Protein AF-A0A358CR92-F1 (afdb_monomer)

Structure (mmCIF, N/CA/C/O backbone):
data_AF-A0A358CR92-F1
#
_entry.id   AF-A0A358CR92-F1
#
loop_
_atom_site.group_PDB
_atom_site.id
_atom_site.type_symbol
_atom_site.label_atom_id
_atom_site.label_alt_id
_atom_site.label_comp_id
_atom_site.label_asym_id
_atom_site.label_entity_id
_atom_site.label_seq_id
_atom_site.pdbx_PDB_ins_code
_atom_site.Cartn_x
_atom_site.Cartn_y
_atom_site.Cartn_z
_atom_site.occupancy
_atom_site.B_iso_or_equiv
_atom_site.auth_seq_id
_atom_site.auth_comp_id
_atom_site.auth_asym_id
_atom_site.auth_atom_id
_atom_site.pdbx_PDB_model_num
ATOM 1 N N . GLY A 1 1 ? 10.610 5.314 -9.253 1.00 81.88 1 GLY A N 1
ATOM 2 C CA . GLY A 1 1 ? 10.874 5.172 -7.788 1.00 81.88 1 GLY A CA 1
ATOM 3 C C . GLY A 1 1 ? 12.351 4.903 -7.518 1.00 81.88 1 GLY A C 1
ATOM 4 O O . GLY A 1 1 ? 13.130 5.019 -8.444 1.00 81.88 1 GLY A O 1
ATOM 5 N N . TYR A 1 2 ? 12.786 4.558 -6.303 1.00 92.81 2 TYR A N 1
ATOM 6 C CA . TYR A 1 2 ? 14.201 4.217 -6.028 1.00 92.81 2 TYR A CA 1
ATOM 7 C C . TYR A 1 2 ? 14.425 2.688 -6.044 1.00 92.81 2 TYR A C 1
ATOM 9 O O . TYR A 1 2 ? 13.454 1.943 -5.912 1.00 92.81 2 TYR A O 1
ATOM 17 N N . PRO A 1 3 ? 15.668 2.186 -6.194 1.00 94.25 3 PRO A N 1
ATOM 18 C CA . PRO A 1 3 ? 16.903 2.927 -6.475 1.00 94.25 3 PRO A CA 1
ATOM 19 C C . PRO A 1 3 ? 17.104 3.266 -7.960 1.00 94.25 3 PRO A C 1
ATOM 21 O O . PRO A 1 3 ? 17.835 4.197 -8.267 1.00 94.25 3 PRO A O 1
ATOM 24 N N . LEU A 1 4 ? 16.456 2.542 -8.875 1.00 95.25 4 LEU A N 1
ATOM 25 C CA . LEU A 1 4 ? 16.746 2.608 -10.315 1.00 95.25 4 LEU A CA 1
ATOM 26 C C . LEU A 1 4 ? 15.910 3.623 -11.105 1.00 95.25 4 LEU A C 1
ATOM 28 O O . LEU A 1 4 ? 16.044 3.701 -12.317 1.00 95.25 4 LEU A O 1
ATOM 32 N N . GLY A 1 5 ? 15.016 4.373 -10.468 1.00 93.12 5 GLY A N 1
ATOM 33 C CA . GLY A 1 5 ? 14.191 5.353 -11.177 1.00 93.12 5 GLY A CA 1
ATOM 34 C C . GLY A 1 5 ? 12.983 4.774 -11.911 1.00 93.12 5 GLY A C 1
ATOM 35 O O . GLY A 1 5 ? 12.114 5.561 -12.238 1.00 93.12 5 GLY A O 1
ATOM 36 N N . LEU A 1 6 ? 12.876 3.447 -12.075 1.00 93.69 6 LEU A N 1
ATOM 37 C CA . LEU A 1 6 ? 11.907 2.776 -12.964 1.00 93.69 6 LEU A CA 1
ATOM 38 C C . LEU A 1 6 ? 10.473 3.316 -12.878 1.00 93.69 6 LEU A C 1
ATOM 40 O O . LEU A 1 6 ? 9.975 3.600 -11.775 1.00 93.69 6 LEU A O 1
ATOM 44 N N . GLU A 1 7 ? 9.814 3.363 -14.039 1.00 90.81 7 GLU A N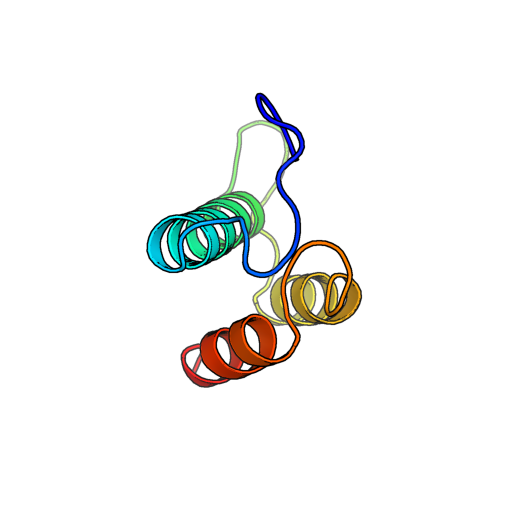 1
ATOM 45 C CA . GLU A 1 7 ? 8.457 3.881 -14.211 1.00 90.81 7 GLU A CA 1
ATOM 46 C C . GLU A 1 7 ? 7.546 2.910 -14.978 1.00 90.81 7 GLU A C 1
ATOM 48 O O . GLU A 1 7 ? 7.974 2.135 -15.832 1.00 90.81 7 GLU A O 1
ATOM 53 N N . GLY A 1 8 ? 6.248 2.949 -14.665 1.00 87.56 8 GLY A N 1
ATOM 54 C CA . GLY A 1 8 ? 5.218 2.200 -15.388 1.00 87.56 8 GLY A CA 1
ATOM 55 C C . GLY A 1 8 ? 5.559 0.719 -15.596 1.00 87.56 8 GLY A C 1
ATOM 56 O O . GLY A 1 8 ? 5.739 -0.037 -14.640 1.00 87.56 8 GLY A O 1
ATOM 57 N N . ASN A 1 9 ? 5.636 0.308 -16.864 1.00 89.12 9 ASN A N 1
ATOM 58 C CA . ASN A 1 9 ? 5.876 -1.081 -17.267 1.00 89.12 9 ASN A CA 1
ATOM 59 C C . ASN A 1 9 ? 7.334 -1.537 -17.106 1.00 89.12 9 ASN A C 1
ATOM 61 O O . ASN A 1 9 ? 7.604 -2.729 -17.236 1.00 89.12 9 ASN A O 1
ATOM 65 N N 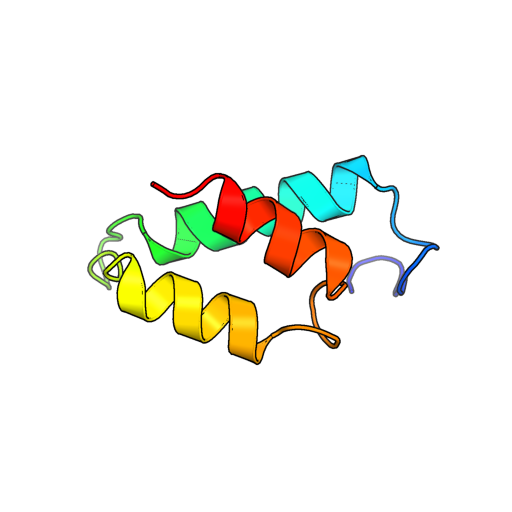. GLU A 1 10 ? 8.266 -0.629 -16.808 1.00 94.06 10 GLU A N 1
ATOM 66 C CA . GLU A 1 10 ? 9.643 -1.000 -16.468 1.00 94.06 10 GLU A CA 1
ATOM 67 C C . GLU A 1 10 ? 9.720 -1.648 -15.081 1.00 94.06 10 GLU A C 1
ATOM 69 O O . GLU A 1 10 ? 10.626 -2.433 -14.801 1.00 94.06 10 GLU A O 1
ATOM 74 N N . ILE A 1 11 ? 8.754 -1.351 -14.206 1.00 94.12 11 ILE A N 1
ATOM 75 C CA . ILE A 1 11 ? 8.642 -1.976 -12.891 1.00 94.12 11 ILE A CA 1
ATOM 76 C C . ILE A 1 11 ? 8.024 -3.371 -13.073 1.00 94.12 11 ILE A C 1
ATOM 78 O O . ILE A 1 11 ? 6.877 -3.464 -13.525 1.00 94.12 11 ILE A O 1
ATOM 82 N N . PRO A 1 12 ? 8.702 -4.464 -12.668 1.00 94.81 12 PRO A N 1
ATOM 83 C CA . PRO A 1 12 ? 8.137 -5.807 -12.757 1.00 94.81 12 PRO A CA 1
ATOM 84 C C . PRO A 1 12 ? 6.765 -5.893 -12.082 1.00 94.81 12 PRO A C 1
ATOM 86 O O . PRO A 1 12 ? 6.585 -5.389 -10.972 1.00 94.81 12 PRO A O 1
ATOM 89 N N . LYS A 1 13 ? 5.797 -6.575 -12.709 1.00 93.62 13 LYS A N 1
ATOM 90 C CA . LYS A 1 13 ? 4.408 -6.628 -12.206 1.00 93.62 13 LYS A CA 1
ATOM 91 C C . LYS A 1 13 ? 4.324 -7.107 -10.751 1.00 93.62 13 LYS A C 1
ATOM 93 O O . LYS A 1 13 ? 3.581 -6.531 -9.963 1.00 93.62 13 LYS A O 1
ATOM 98 N N . LEU A 1 14 ? 5.127 -8.106 -10.376 1.00 95.56 14 LEU A N 1
ATOM 99 C CA . LEU A 1 14 ? 5.209 -8.591 -8.993 1.00 95.56 14 LEU A CA 1
ATOM 100 C C . LEU A 1 14 ? 5.691 -7.507 -8.020 1.00 95.56 14 LEU A C 1
ATOM 102 O O . LEU A 1 14 ? 5.139 -7.388 -6.931 1.00 95.56 14 LEU A O 1
ATOM 106 N N . ALA A 1 15 ? 6.664 -6.684 -8.416 1.00 95.44 15 ALA A N 1
ATOM 107 C CA . ALA A 1 15 ? 7.142 -5.582 -7.588 1.00 95.44 15 ALA A CA 1
ATOM 108 C C . ALA A 1 15 ? 6.062 -4.505 -7.402 1.00 95.44 15 ALA A C 1
ATOM 110 O O . ALA A 1 15 ? 5.897 -4.004 -6.293 1.00 95.44 15 ALA A O 1
ATOM 111 N N . GLN A 1 16 ? 5.273 -4.203 -8.442 1.00 95.12 16 GLN A N 1
ATOM 112 C CA . GLN A 1 16 ? 4.136 -3.280 -8.319 1.00 95.12 16 GLN A CA 1
ATOM 113 C C . GLN A 1 16 ? 3.084 -3.803 -7.323 1.00 95.12 16 GLN A C 1
ATOM 115 O O . GLN A 1 16 ? 2.592 -3.042 -6.491 1.00 95.12 16 GLN A O 1
ATOM 120 N N . ILE A 1 17 ? 2.767 -5.103 -7.377 1.00 95.94 17 ILE A N 1
ATOM 121 C CA . ILE A 1 17 ? 1.803 -5.748 -6.470 1.00 95.94 17 ILE A CA 1
ATOM 122 C C . ILE A 1 17 ? 2.311 -5.727 -5.024 1.00 95.94 17 ILE A C 1
ATOM 124 O O . ILE A 1 17 ? 1.567 -5.341 -4.126 1.00 95.94 17 ILE A O 1
ATOM 128 N N . ILE A 1 18 ? 3.575 -6.099 -4.798 1.00 97.06 18 ILE A N 1
ATOM 129 C CA . ILE A 1 18 ? 4.184 -6.079 -3.460 1.00 97.06 18 ILE A CA 1
ATOM 130 C C . ILE A 1 18 ? 4.189 -4.655 -2.898 1.00 97.06 18 ILE A C 1
ATOM 132 O O . ILE A 1 18 ? 3.813 -4.462 -1.749 1.00 97.06 18 ILE A O 1
ATOM 136 N N . ALA A 1 19 ? 4.541 -3.654 -3.708 1.00 96.06 19 ALA A N 1
ATOM 137 C CA . ALA A 1 19 ? 4.531 -2.258 -3.280 1.00 96.06 19 ALA A CA 1
ATOM 138 C C . ALA A 1 19 ? 3.124 -1.762 -2.898 1.00 96.06 19 ALA A C 1
ATOM 140 O O . ALA A 1 19 ? 2.986 -0.997 -1.948 1.00 96.06 19 ALA A O 1
ATOM 141 N N . MET A 1 20 ? 2.076 -2.191 -3.614 1.00 96.94 20 MET A N 1
ATOM 142 C CA . MET A 1 20 ? 0.685 -1.900 -3.238 1.00 96.94 20 MET A CA 1
ATOM 143 C C . MET A 1 20 ? 0.320 -2.555 -1.899 1.00 96.94 20 MET A C 1
ATOM 145 O O . MET A 1 20 ? -0.249 -1.898 -1.030 1.00 96.94 20 MET A O 1
ATOM 149 N N . ALA A 1 21 ? 0.669 -3.831 -1.714 1.00 97.00 21 ALA A N 1
ATOM 150 C CA . ALA A 1 21 ? 0.381 -4.563 -0.483 1.00 97.00 21 ALA A CA 1
ATOM 151 C C . ALA A 1 21 ? 1.112 -3.972 0.738 1.00 97.00 21 ALA A C 1
ATOM 153 O O . ALA A 1 21 ? 0.494 -3.791 1.784 1.00 97.00 21 ALA A O 1
ATOM 154 N N . ASP A 1 22 ? 2.393 -3.623 0.590 1.00 97.38 22 ASP A N 1
ATOM 155 C CA . ASP A 1 22 ? 3.202 -2.988 1.640 1.00 97.38 22 ASP A CA 1
ATOM 156 C C . ASP A 1 22 ? 2.641 -1.615 2.034 1.00 97.38 22 ASP A C 1
ATOM 158 O O . ASP A 1 22 ? 2.473 -1.316 3.216 1.00 97.38 22 ASP A O 1
ATOM 162 N N . ALA A 1 23 ? 2.256 -0.797 1.047 1.00 96.62 23 ALA A N 1
ATOM 163 C CA . ALA A 1 23 ? 1.630 0.493 1.310 1.00 96.62 23 ALA A CA 1
ATOM 164 C C . ALA A 1 23 ? 0.278 0.344 2.023 1.00 96.62 23 ALA A C 1
ATOM 166 O O . ALA A 1 23 ? -0.005 1.100 2.954 1.00 96.62 23 ALA A O 1
ATOM 167 N N . TYR A 1 24 ? -0.545 -0.626 1.612 1.00 97.25 24 TYR A N 1
ATOM 168 C CA . TYR A 1 24 ? -1.814 -0.916 2.275 1.00 97.25 24 TYR A CA 1
ATOM 169 C C . TYR A 1 24 ? -1.607 -1.312 3.738 1.00 97.25 24 TYR A C 1
ATOM 171 O O . TYR A 1 24 ? -2.188 -0.674 4.615 1.00 97.25 24 TYR A O 1
ATOM 179 N N . ASP A 1 25 ? -0.729 -2.284 4.011 1.00 97.25 25 ASP A N 1
ATOM 180 C CA . ASP A 1 25 ? -0.417 -2.707 5.380 1.00 97.25 25 ASP A CA 1
ATOM 181 C C . ASP A 1 25 ? 0.127 -1.543 6.217 1.00 97.25 25 ASP A C 1
ATOM 183 O O . ASP A 1 25 ? -0.335 -1.294 7.331 1.00 97.25 25 ASP A O 1
ATOM 1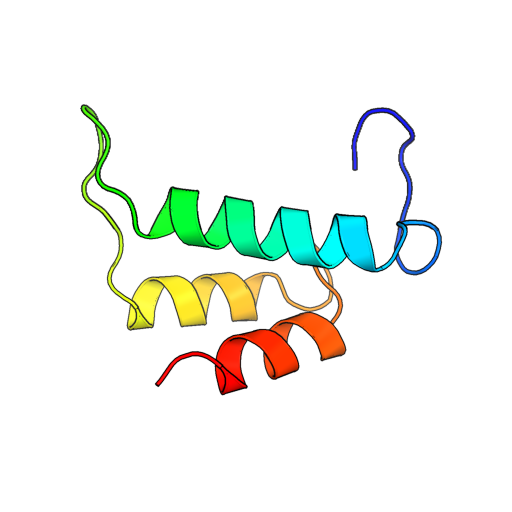87 N N . ALA A 1 26 ? 1.041 -0.746 5.658 1.00 96.75 26 ALA A N 1
ATOM 188 C CA . ALA A 1 26 ? 1.569 0.433 6.330 1.00 96.75 26 ALA A CA 1
ATOM 189 C C . ALA A 1 26 ? 0.482 1.461 6.680 1.00 96.75 26 ALA A C 1
ATOM 191 O O . ALA A 1 26 ? 0.600 2.153 7.697 1.00 96.75 26 ALA A O 1
ATOM 192 N N . MET A 1 27 ? -0.569 1.568 5.864 1.00 97.06 27 MET A N 1
ATOM 193 C CA . MET A 1 27 ? -1.696 2.452 6.132 1.00 97.06 27 ME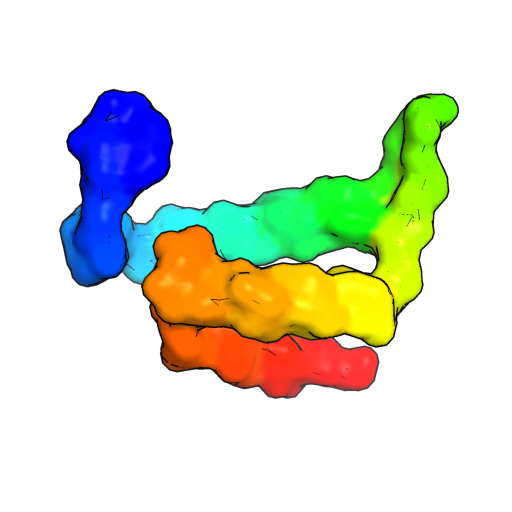T A CA 1
ATOM 194 C C . MET A 1 27 ? -2.654 1.889 7.188 1.00 97.06 27 MET A C 1
ATOM 196 O O . MET A 1 27 ? -3.081 2.642 8.070 1.00 97.06 27 MET A O 1
ATOM 200 N N . THR A 1 28 ? -2.986 0.599 7.129 1.00 97.56 28 THR A N 1
ATOM 201 C CA . THR A 1 28 ? -3.974 -0.034 8.020 1.00 97.56 28 THR A CA 1
ATOM 202 C C . THR A 1 28 ? -3.410 -0.456 9.371 1.00 97.56 28 THR A C 1
ATOM 204 O O . THR A 1 28 ? -4.165 -0.569 10.333 1.00 97.56 28 THR A O 1
ATOM 207 N N . SER A 1 29 ? -2.103 -0.682 9.475 1.00 97.31 29 SER A N 1
ATOM 208 C 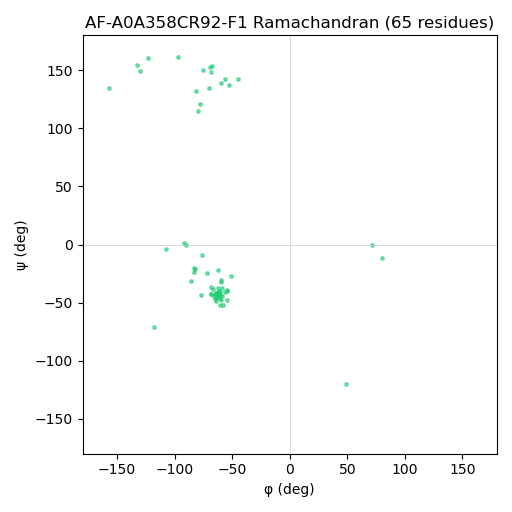CA . SER A 1 29 ? -1.472 -1.150 10.709 1.00 97.31 29 SER A CA 1
ATOM 209 C C . SER A 1 29 ? -1.211 -0.005 11.689 1.00 97.31 29 SER A C 1
ATOM 211 O O . SER A 1 29 ? -0.635 1.030 11.339 1.00 97.31 29 SER A O 1
ATOM 213 N N . SER A 1 30 ? -1.597 -0.201 12.953 1.00 96.81 30 SER A N 1
ATOM 214 C CA . SER A 1 30 ? -1.251 0.723 14.036 1.00 96.81 30 SER A CA 1
ATOM 215 C C . SER A 1 30 ? 0.240 0.647 14.358 1.00 96.81 30 SER A C 1
ATOM 217 O O . SER A 1 30 ? 0.822 -0.428 14.493 1.00 96.81 30 SER A O 1
ATOM 219 N N . ARG A 1 31 ? 0.864 1.812 14.515 1.00 94.50 31 ARG A N 1
ATOM 220 C CA . ARG A 1 31 ? 2.274 1.996 14.880 1.00 94.50 31 ARG A CA 1
ATOM 221 C C . ARG A 1 31 ? 2.351 2.854 16.150 1.00 94.50 31 ARG A C 1
ATOM 223 O O . ARG A 1 31 ? 1.399 3.581 16.427 1.00 94.50 31 ARG A O 1
ATOM 230 N N . PRO A 1 32 ? 3.468 2.855 16.907 1.00 96.31 32 PRO A N 1
ATOM 231 C CA . PRO A 1 32 ? 3.570 3.597 18.173 1.00 96.31 32 PRO A CA 1
ATOM 232 C C . PRO A 1 32 ? 3.155 5.077 18.103 1.00 96.31 32 PRO A C 1
ATOM 234 O O . PRO A 1 32 ? 2.701 5.636 19.094 1.00 96.31 32 PRO A O 1
ATOM 237 N N . TYR A 1 33 ? 3.279 5.700 16.927 1.00 93.38 33 TYR A N 1
ATOM 238 C CA . TYR A 1 33 ? 2.999 7.120 16.700 1.00 93.38 33 TYR A CA 1
ATOM 239 C C . TYR A 1 33 ? 1.710 7.398 15.910 1.00 93.38 33 TYR A C 1
ATOM 241 O O . TYR A 1 33 ? 1.377 8.560 15.688 1.00 93.38 33 TYR A O 1
ATOM 249 N N . ARG A 1 34 ? 0.996 6.369 15.432 1.00 94.94 34 ARG A N 1
ATOM 250 C CA . ARG A 1 34 ? -0.204 6.546 14.601 1.00 94.94 34 ARG A CA 1
ATOM 251 C C . ARG A 1 34 ? -1.104 5.321 14.658 1.00 94.94 34 ARG A C 1
ATOM 253 O O . ARG A 1 34 ? -0.636 4.204 14.468 1.00 94.94 34 ARG A O 1
ATOM 260 N N . GLN A 1 35 ? -2.403 5.536 14.819 1.00 97.00 35 GLN A N 1
ATOM 261 C CA . GLN A 1 35 ? -3.371 4.466 14.599 1.00 97.00 35 GLN A CA 1
ATOM 262 C C . GLN A 1 35 ? -3.462 4.096 13.112 1.00 97.00 35 GLN A C 1
ATOM 264 O O . GLN A 1 35 ? -3.190 4.917 12.226 1.00 97.00 35 GLN A O 1
ATOM 269 N N . GLY A 1 36 ? -3.837 2.846 12.856 1.00 97.44 36 GLY A N 1
ATOM 270 C CA . GLY A 1 36 ? -4.231 2.386 11.534 1.00 97.44 36 GLY A CA 1
ATOM 271 C C . GLY A 1 36 ? -5.375 3.224 10.967 1.00 97.44 36 GLY A C 1
ATOM 272 O O . GLY A 1 36 ? -6.263 3.667 11.698 1.00 97.44 36 GLY A O 1
ATOM 273 N N . MET A 1 37 ? -5.336 3.475 9.663 1.00 97.81 37 MET A N 1
ATOM 274 C CA . MET A 1 37 ? -6.412 4.158 8.945 1.00 97.81 37 MET A CA 1
ATOM 275 C C . MET A 1 37 ? -7.601 3.214 8.735 1.00 97.81 37 MET A C 1
ATOM 277 O O . MET A 1 37 ? -7.423 2.005 8.592 1.00 97.81 37 MET A O 1
ATOM 281 N N . SER A 1 38 ? -8.816 3.767 8.675 1.00 97.00 38 SER A N 1
ATOM 282 C CA . SER A 1 38 ? -9.994 2.994 8.273 1.00 97.00 38 SER A CA 1
ATOM 283 C C . SER A 1 38 ? -9.903 2.599 6.798 1.00 97.00 38 SER A C 1
ATOM 285 O O . SER A 1 38 ? -9.290 3.302 5.994 1.00 97.00 38 SER A O 1
ATOM 287 N N . GLN A 1 39 ? -10.565 1.502 6.424 1.00 96.12 39 GLN A N 1
ATOM 288 C CA . GLN A 1 39 ? -10.589 1.022 5.040 1.00 96.12 39 GLN A CA 1
ATOM 289 C C . GLN A 1 39 ? -11.068 2.099 4.056 1.00 96.12 39 GLN A C 1
ATOM 291 O O . GLN A 1 39 ? -10.481 2.245 2.992 1.00 96.12 39 GLN A O 1
ATOM 296 N N . GLU A 1 40 ? -12.066 2.907 4.429 1.00 96.88 40 GLU A N 1
ATOM 297 C CA . GLU A 1 40 ? -12.548 4.031 3.613 1.00 96.88 40 GLU A CA 1
ATOM 298 C C . GLU A 1 40 ? -11.443 5.062 3.332 1.00 96.88 40 GLU A C 1
ATOM 300 O O . GLU A 1 40 ? -11.228 5.454 2.186 1.00 96.88 40 GLU A O 1
ATOM 305 N N . VAL A 1 41 ? -10.697 5.465 4.366 1.00 97.56 41 VAL A N 1
ATOM 306 C CA . VAL A 1 41 ? -9.587 6.417 4.222 1.00 97.56 41 VAL A CA 1
ATOM 307 C C . VAL A 1 41 ? -8.484 5.830 3.344 1.00 97.56 41 VAL A C 1
ATOM 309 O O . VAL A 1 41 ? -7.960 6.525 2.476 1.00 97.56 41 VAL A O 1
ATOM 312 N N . VAL A 1 42 ? -8.161 4.549 3.527 1.00 97.38 42 VAL A N 1
ATOM 313 C CA . VAL A 1 42 ? -7.136 3.864 2.730 1.00 97.38 42 VAL A CA 1
ATOM 314 C C . VAL A 1 42 ? -7.548 3.735 1.267 1.00 97.38 42 VAL A C 1
ATOM 316 O O . VAL A 1 42 ? -6.743 4.018 0.384 1.00 97.38 42 VAL A O 1
ATOM 319 N N . VAL A 1 43 ? -8.799 3.363 0.987 1.00 97.12 43 VAL A N 1
ATOM 320 C CA . VAL A 1 43 ? -9.321 3.275 -0.385 1.00 97.12 43 VAL A CA 1
ATOM 321 C C . VAL A 1 43 ? -9.265 4.639 -1.071 1.00 97.12 43 VAL A 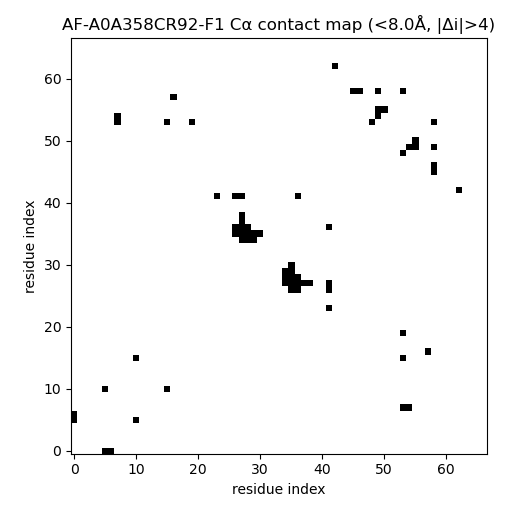C 1
ATOM 323 O O . VAL A 1 43 ? -8.759 4.725 -2.189 1.00 97.12 43 VAL A O 1
ATOM 326 N N . ASN A 1 44 ? -9.703 5.703 -0.393 1.00 97.62 44 ASN A N 1
ATOM 327 C CA . ASN A 1 44 ? -9.635 7.064 -0.930 1.00 97.62 44 ASN A CA 1
ATOM 328 C C . ASN A 1 44 ? -8.188 7.490 -1.228 1.00 97.62 44 ASN A C 1
ATOM 330 O O . ASN A 1 44 ? -7.922 8.099 -2.265 1.00 97.62 44 ASN A O 1
ATOM 334 N N . GLU A 1 45 ? -7.239 7.143 -0.357 1.00 97.38 45 GLU A N 1
ATOM 335 C CA . GLU A 1 45 ? -5.823 7.467 -0.554 1.00 97.38 45 GLU A CA 1
ATOM 336 C C . GLU A 1 45 ? -5.202 6.685 -1.722 1.00 97.38 45 GLU A C 1
ATOM 338 O O . GLU A 1 45 ? -4.510 7.265 -2.561 1.00 97.38 45 GLU A O 1
ATOM 343 N N . ILE A 1 46 ? -5.498 5.388 -1.843 1.00 96.88 46 ILE A N 1
ATOM 344 C CA . ILE A 1 46 ? -5.037 4.561 -2.968 1.00 96.88 46 ILE A CA 1
ATOM 345 C C . ILE A 1 46 ? -5.602 5.092 -4.292 1.00 96.88 46 ILE A C 1
ATOM 347 O O . ILE A 1 46 ? -4.858 5.224 -5.265 1.00 96.88 46 ILE A O 1
ATOM 351 N N . GLN A 1 47 ? -6.887 5.463 -4.329 1.00 96.75 47 GLN A N 1
ATOM 352 C CA . GLN A 1 47 ? -7.508 6.086 -5.503 1.00 96.75 47 GLN A CA 1
ATOM 353 C C . GLN A 1 47 ? -6.861 7.430 -5.855 1.00 96.75 47 GLN A C 1
ATOM 355 O O . GLN A 1 47 ? -6.589 7.695 -7.025 1.00 96.75 47 GLN A O 1
ATOM 360 N N . ARG A 1 48 ? -6.551 8.268 -4.858 1.00 97.12 48 ARG A N 1
ATOM 361 C CA . ARG A 1 48 ? -5.867 9.559 -5.055 1.00 97.12 48 ARG A CA 1
ATOM 362 C C . ARG A 1 48 ? -4.484 9.400 -5.701 1.00 97.12 48 ARG A C 1
ATOM 364 O O . ARG A 1 48 ? -4.024 10.298 -6.413 1.00 97.12 48 ARG A O 1
ATOM 371 N N . CYS A 1 49 ? -3.821 8.275 -5.446 1.00 94.69 49 CYS A N 1
ATOM 372 C CA . CYS A 1 49 ? -2.502 7.932 -5.976 1.00 94.69 49 CYS A CA 1
ATOM 373 C C . CYS A 1 49 ? -2.534 7.174 -7.319 1.00 94.69 49 CYS A C 1
ATOM 375 O O . CYS A 1 49 ? -1.467 6.877 -7.873 1.00 94.69 49 CYS A O 1
ATOM 377 N N . SER A 1 50 ? -3.726 6.896 -7.855 1.00 95.06 50 SER A N 1
ATOM 378 C CA . SER A 1 50 ? -3.925 6.284 -9.172 1.00 95.06 50 SER A CA 1
ATOM 379 C C . SER A 1 50 ? -3.315 7.137 -10.288 1.00 95.06 50 SER A C 1
ATOM 381 O O . SER A 1 50 ? -3.351 8.369 -10.244 1.00 95.06 50 SER A O 1
ATOM 383 N N . GLY A 1 51 ? -2.677 6.483 -11.258 1.00 90.12 51 GLY A N 1
ATOM 384 C CA . GLY A 1 51 ? -1.981 7.123 -12.377 1.00 90.12 51 GLY A CA 1
ATOM 385 C C . GLY A 1 51 ? -0.670 7.827 -12.002 1.00 90.12 51 GLY A C 1
ATOM 386 O O . GLY A 1 51 ? -0.013 8.387 -12.876 1.00 90.12 51 GLY A O 1
ATOM 387 N N . LYS A 1 52 ? -0.276 7.812 -10.720 1.00 89.62 52 LYS A N 1
ATOM 388 C CA . LYS A 1 52 ? 0.971 8.414 -10.220 1.00 89.62 52 LYS A CA 1
ATOM 389 C C . LYS A 1 52 ? 1.886 7.363 -9.608 1.00 89.62 52 LYS A C 1
ATOM 391 O O . LYS A 1 52 ? 2.923 7.038 -10.171 1.00 89.62 52 LYS A O 1
ATOM 396 N N . GLN A 1 53 ? 1.502 6.839 -8.444 1.00 90.50 53 GLN A N 1
ATOM 397 C CA . GLN A 1 53 ? 2.296 5.843 -7.721 1.00 90.50 53 GLN A CA 1
ATOM 398 C C . GLN A 1 53 ? 2.002 4.425 -8.217 1.00 90.50 53 GLN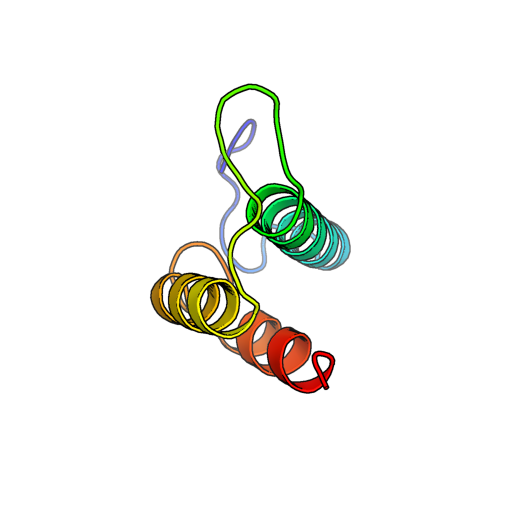 A C 1
ATOM 400 O O . GLN A 1 53 ? 2.891 3.577 -8.240 1.00 90.50 53 GLN A O 1
ATOM 405 N N . TRP A 1 54 ? 0.765 4.191 -8.652 1.00 93.81 54 TRP A N 1
ATOM 406 C CA . TRP A 1 54 ? 0.308 2.922 -9.202 1.00 93.81 54 TRP A CA 1
ATOM 407 C C . TRP A 1 54 ? -0.465 3.154 -10.493 1.00 93.81 54 TRP A C 1
ATOM 409 O O . TRP A 1 54 ? -1.059 4.213 -10.695 1.00 93.81 54 TRP A O 1
ATOM 419 N N . SER A 1 55 ? -0.480 2.145 -11.361 1.00 93.81 55 SER A N 1
ATOM 420 C CA . SER A 1 55 ? -1.353 2.148 -12.531 1.00 93.81 55 SER A CA 1
ATOM 421 C C . SER A 1 55 ? -2.818 2.016 -12.114 1.00 93.81 55 SER A C 1
ATOM 423 O O . SER A 1 55 ? -3.135 1.338 -11.134 1.00 93.81 55 SER A O 1
ATOM 425 N N . ASP A 1 56 ? -3.715 2.619 -12.896 1.00 94.88 56 ASP A N 1
ATOM 426 C CA . ASP A 1 56 ? -5.159 2.540 -12.651 1.00 94.88 56 ASP A CA 1
ATOM 427 C C . ASP A 1 56 ? -5.642 1.087 -12.601 1.00 94.88 56 ASP A C 1
ATOM 429 O O . ASP A 1 56 ? -6.422 0.711 -11.729 1.00 94.88 56 ASP A O 1
ATOM 433 N N . GLU A 1 57 ? -5.124 0.237 -13.491 1.00 95.00 57 GLU A N 1
ATOM 434 C CA . GLU A 1 57 ? -5.433 -1.194 -13.515 1.00 95.00 57 GLU A CA 1
ATOM 435 C C . GLU A 1 57 ? -5.153 -1.860 -12.158 1.00 95.00 57 GLU A C 1
ATOM 437 O O . GLU A 1 57 ? -6.001 -2.587 -11.638 1.00 95.00 57 GLU A O 1
ATOM 442 N N . LEU A 1 58 ? -3.982 -1.595 -11.566 1.00 95.75 58 LEU A N 1
ATOM 443 C CA . LEU A 1 58 ? -3.595 -2.181 -10.286 1.00 95.75 58 LEU A CA 1
ATOM 444 C C . LEU A 1 58 ? -4.459 -1.651 -9.140 1.00 95.75 58 LEU A C 1
ATOM 446 O O . LEU A 1 58 ? -4.894 -2.437 -8.302 1.00 95.75 58 LEU A O 1
ATOM 450 N N . VAL A 1 59 ? -4.733 -0.344 -9.121 1.00 96.88 59 VAL A N 1
ATOM 451 C CA . VAL A 1 59 ? -5.600 0.292 -8.118 1.00 96.88 59 VAL A CA 1
ATOM 452 C C . VAL A 1 59 ? -6.989 -0.339 -8.128 1.00 96.88 59 VAL A C 1
ATOM 454 O O . VAL A 1 59 ? -7.468 -0.807 -7.094 1.00 96.88 59 VAL A O 1
ATOM 457 N N . TRP A 1 60 ? -7.626 -0.422 -9.296 1.00 96.31 60 TRP A N 1
ATOM 458 C CA . TRP A 1 60 ? -8.973 -0.978 -9.409 1.00 96.31 60 TRP A CA 1
ATOM 459 C C . TRP A 1 60 ? -9.018 -2.481 -9.138 1.00 96.31 60 TRP A C 1
ATOM 461 O O . TRP A 1 60 ? -9.981 -2.960 -8.538 1.00 96.31 60 TRP A O 1
ATOM 471 N N . ALA A 1 61 ? -7.994 -3.233 -9.552 1.00 96.44 61 ALA A N 1
ATOM 472 C CA . ALA A 1 61 ? -7.883 -4.649 -9.220 1.00 96.44 61 ALA A CA 1
ATOM 473 C C . ALA A 1 61 ? -7.764 -4.853 -7.705 1.00 96.44 61 ALA A C 1
ATOM 475 O O . ALA A 1 61 ? -8.474 -5.688 -7.153 1.00 96.44 61 ALA A O 1
ATOM 476 N N . PHE A 1 62 ? -6.926 -4.061 -7.031 1.00 96.94 62 PHE A N 1
ATOM 477 C CA . PHE A 1 62 ? -6.729 -4.145 -5.588 1.00 96.94 62 PHE A CA 1
ATOM 478 C C . PHE A 1 62 ? -8.004 -3.793 -4.815 1.00 96.94 62 PHE A C 1
ATOM 480 O O . PHE A 1 62 ? -8.444 -4.579 -3.979 1.00 96.94 62 PHE A O 1
ATOM 487 N N . ILE A 1 63 ? -8.665 -2.679 -5.147 1.00 95.88 63 ILE A N 1
ATOM 488 C CA . ILE A 1 63 ? -9.912 -2.257 -4.484 1.00 95.88 63 ILE A CA 1
ATOM 489 C C . ILE A 1 63 ? -11.006 -3.323 -4.613 1.0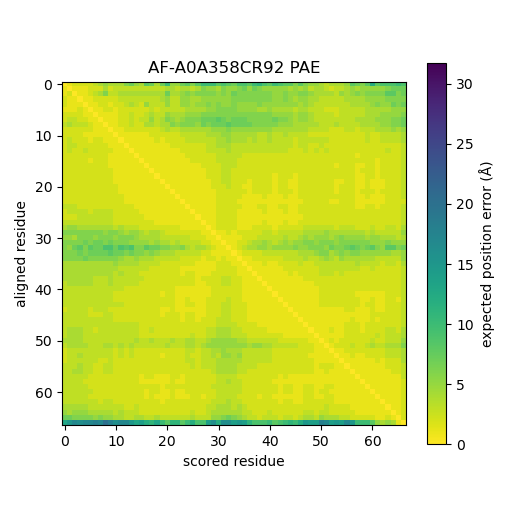0 95.88 63 ILE A C 1
ATOM 491 O O . ILE A 1 63 ? -11.712 -3.580 -3.648 1.00 95.88 63 ILE A O 1
ATOM 495 N N . LYS A 1 64 ? -11.110 -4.011 -5.758 1.00 96.12 64 LYS A N 1
ATOM 496 C CA . LYS A 1 64 ? -12.057 -5.129 -5.935 1.00 96.12 64 LYS A CA 1
ATOM 497 C C . LYS A 1 64 ? -11.798 -6.318 -5.003 1.00 96.12 64 LYS A C 1
ATOM 499 O O . LYS A 1 64 ? -12.703 -7.125 -4.807 1.00 96.12 64 LYS A O 1
ATOM 504 N N . THR A 1 65 ? -10.582 -6.469 -4.473 1.00 95.50 65 THR A N 1
ATOM 505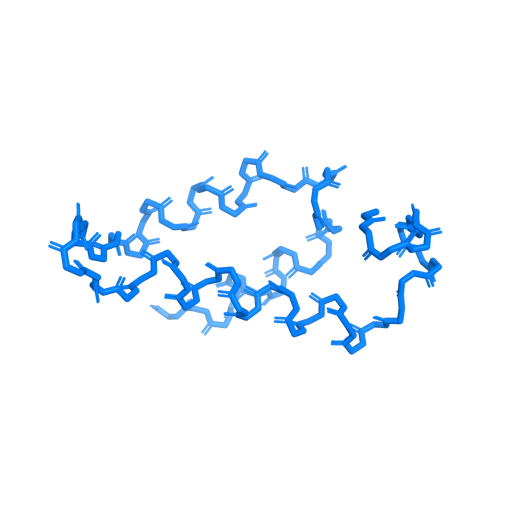 C CA . THR A 1 65 ? -10.268 -7.529 -3.498 1.00 95.50 65 THR A CA 1
ATOM 506 C C . THR A 1 65 ? -10.648 -7.160 -2.068 1.00 95.50 65 THR A C 1
ATOM 508 O O . THR A 1 65 ? -10.828 -8.058 -1.245 1.00 95.50 65 THR A O 1
ATOM 511 N N . LEU A 1 66 ? -10.804 -5.865 -1.777 1.00 91.38 66 LEU A N 1
ATOM 512 C CA . LEU A 1 66 ? -11.256 -5.370 -0.484 1.00 91.38 66 LEU A CA 1
ATOM 513 C C . LEU A 1 66 ? -12.781 -5.522 -0.423 1.00 91.38 66 LEU A C 1
ATOM 515 O O . LEU A 1 66 ? -13.502 -4.933 -1.227 1.00 91.38 66 LEU A O 1
ATOM 519 N N . LYS A 1 67 ? -13.257 -6.371 0.487 1.00 66.62 67 LYS A N 1
ATOM 520 C CA . LYS A 1 67 ? -14.688 -6.569 0.747 1.00 66.62 67 LYS A CA 1
ATOM 521 C C . LYS A 1 67 ? -15.207 -5.562 1.760 1.00 66.62 67 LYS A C 1
ATOM 523 O O . LYS A 1 67 ? -14.412 -5.157 2.638 1.00 66.62 67 LYS A O 1
#

Nearest PDB structures (foldseek):
  4me4-assembly1_B  TM=9.584E-01  e=5.380E-03  Persephonella marina EX-H1
  4r8z-assembly1_B  TM=9.584E-01  e=7.436E-03  Pseudomonas aeruginosa PAO1

Secondary structure (DSSP, 8-state):
-TTT---GGGS-HHHHHHHHHHHHHHHHS-BTTBPPPPHHHHHHHHHHTBTTTB-HHHHHHHHHH--

Mean predicted aligned error: 2.72 Å

Radius of gyration: 12.53 Å; Cα contacts (8 Å, |Δi|>4): 35; chains: 1; bounding box: 32×18×35 Å

Sequence (67 aa):
GYPLGLEGNEIPKLAQIIAMADAYDAMTSSRPYRQGMSQEVVVNEIQRCSGKQWSDELVWAFIKTLK

Foldseek 3Di:
DPDPPDDDPSQPPVNLLVVLVVVQCVQQPDDPVDHHDDPVVSLVVLVVCDPPSHDPVSSVVVVVVPD

Solvent-accessible surface area (backbone atoms only — not comparable to full-atom values): 4071 Å² total; per-residue (Å²): 79,86,94,82,55,53,55,80,86,71,43,54,70,69,58,55,52,50,51,52,52,53,51,48,49,64,44,49,46,67,49,103,90,44,76,38,48,54,70,69,59,49,52,53,51,50,59,70,34,40,74,70,84,42,52,55,70,58,46,57,54,52,55,71,69,60,129

pLDDT: mean 94.67, std 4.44, range [66.62, 97.81]